Protein AF-A0AAW1NAN7-F1 (afdb_monomer_lite)

Secondary structure (DSSP, 8-state):
-HHHHHHHHHHHHHHHHHHHHHHHH--HHHHHHHHHHHHHHHHHHHSS-TTGGGS-GGGTTS---GGG--HHHHHH-S--TT---HHHHHHHHHHHHHHHHHHHHHHH-

InterPro domains:
  IPR009542 Signal peptidase complex subunit 1 [PF06645] (8-63)
  IPR039955 Signal peptidase complex-like protein DTM1 [PTHR38354] (1-108)

Structure (mmCIF, N/CA/C/O backbone):
data_AF-A0AAW1NAN7-F1
#
_entry.id   AF-A0AAW1NAN7-F1
#
loop_
_atom_site.group_PDB
_atom_site.id
_atom_site.type_symbol
_atom_site.label_atom_id
_atom_site.label_alt_id
_atom_site.label_comp_id
_atom_site.label_asym_id
_atom_site.label_entity_id
_atom_site.label_seq_id
_atom_site.pdbx_PDB_ins_code
_atom_site.Cartn_x
_atom_site.Cartn_y
_atom_site.Cartn_z
_atom_site.occupancy
_atom_site.B_iso_or_equiv
_atom_site.auth_seq_id
_atom_site.auth_comp_id
_atom_site.auth_asym_id
_atom_site.auth_atom_id
_atom_site.pdbx_PDB_model_num
ATOM 1 N N . MET A 1 1 ? 14.810 14.173 -7.429 1.00 44.91 1 MET A N 1
ATOM 2 C CA . MET A 1 1 ? 13.799 15.218 -7.702 1.00 44.91 1 MET A CA 1
ATOM 3 C C . MET A 1 1 ? 12.442 14.648 -8.122 1.00 44.91 1 MET A C 1
ATOM 5 O O . MET A 1 1 ? 11.450 15.122 -7.593 1.00 44.91 1 MET A O 1
ATOM 9 N N . GLY A 1 2 ? 12.332 13.653 -9.021 1.00 51.47 2 GLY A N 1
ATOM 10 C CA . GLY A 1 2 ? 11.021 13.053 -9.370 1.00 51.47 2 GLY A CA 1
ATOM 11 C C . GLY A 1 2 ? 10.514 11.982 -8.386 1.00 51.47 2 GLY A C 1
ATOM 12 O O . GLY A 1 2 ? 9.317 11.769 -8.233 1.00 51.47 2 GLY A O 1
ATOM 13 N N . ASN A 1 3 ? 11.439 11.324 -7.695 1.00 57.84 3 ASN A N 1
ATOM 14 C CA . ASN A 1 3 ? 11.223 10.222 -6.756 1.00 57.84 3 ASN A CA 1
ATOM 15 C C . ASN A 1 3 ? 10.607 10.728 -5.443 1.00 57.84 3 ASN A C 1
ATOM 17 O O . ASN A 1 3 ? 9.723 10.091 -4.870 1.00 57.84 3 ASN A O 1
ATOM 21 N N . ASP A 1 4 ? 11.073 11.900 -5.014 1.00 67.50 4 ASP A N 1
ATOM 22 C CA . ASP A 1 4 ? 10.738 12.524 -3.737 1.00 67.50 4 ASP A CA 1
ATOM 23 C C . ASP A 1 4 ? 9.252 12.909 -3.709 1.00 67.50 4 ASP A C 1
ATOM 25 O O . ASP A 1 4 ? 8.534 12.570 -2.774 1.00 67.50 4 ASP A O 1
ATOM 29 N N . ALA A 1 5 ? 8.751 13.493 -4.803 1.00 74.50 5 ALA A N 1
ATOM 30 C CA . ALA A 1 5 ? 7.351 13.892 -4.938 1.00 74.50 5 ALA A CA 1
ATOM 31 C C . ALA A 1 5 ? 6.376 12.701 -4.902 1.00 74.50 5 ALA A C 1
ATOM 33 O O . ALA A 1 5 ? 5.321 12.782 -4.272 1.00 74.50 5 ALA A O 1
ATOM 34 N N . SER A 1 6 ? 6.723 11.578 -5.546 1.00 74.50 6 SER A N 1
ATOM 35 C CA . SER A 1 6 ? 5.884 10.372 -5.523 1.00 74.50 6 SER A CA 1
ATOM 36 C C . SER A 1 6 ? 5.828 9.747 -4.131 1.00 74.50 6 SER A C 1
ATOM 38 O O . SER A 1 6 ? 4.753 9.364 -3.675 1.00 74.50 6 SER A O 1
ATOM 40 N N . PHE A 1 7 ? 6.966 9.680 -3.434 1.00 78.06 7 PHE A N 1
ATOM 41 C CA . PHE A 1 7 ? 7.017 9.141 -2.077 1.00 78.06 7 PHE A CA 1
ATOM 42 C C . PHE A 1 7 ? 6.244 10.019 -1.090 1.00 78.06 7 PHE A C 1
ATOM 44 O O . PHE A 1 7 ? 5.427 9.508 -0.326 1.00 78.06 7 PHE A O 1
ATOM 51 N N . THR A 1 8 ? 6.422 11.341 -1.162 1.00 83.06 8 THR A N 1
ATOM 52 C CA . THR A 1 8 ? 5.649 12.295 -0.358 1.00 83.06 8 THR A CA 1
ATOM 53 C C . THR A 1 8 ? 4.151 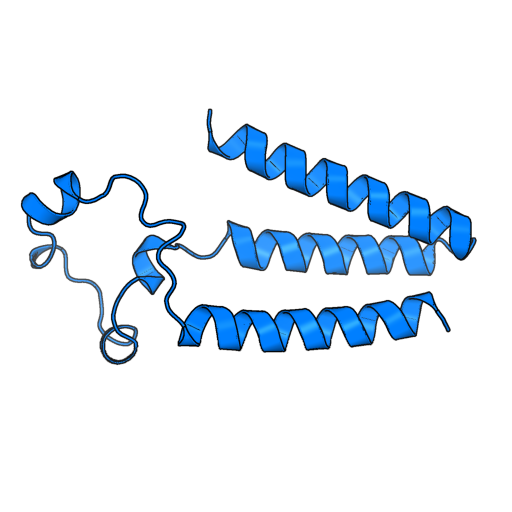12.168 -0.628 1.00 83.06 8 THR A C 1
ATOM 55 O O . THR A 1 8 ? 3.374 12.122 0.321 1.00 83.06 8 THR A O 1
ATOM 58 N N . GLY A 1 9 ? 3.730 12.030 -1.890 1.00 84.56 9 GLY A N 1
ATOM 59 C CA . GLY A 1 9 ? 2.325 11.801 -2.239 1.00 84.56 9 GLY A CA 1
ATOM 60 C C . GLY A 1 9 ? 1.749 10.527 -1.610 1.00 84.56 9 GLY A C 1
ATOM 61 O O . GLY A 1 9 ? 0.664 10.566 -1.031 1.00 84.56 9 GLY A O 1
ATOM 62 N N . CYS A 1 10 ? 2.491 9.416 -1.654 1.00 82.62 10 CYS A N 1
ATOM 63 C CA . CYS A 1 10 ? 2.092 8.158 -1.014 1.00 82.62 10 CYS A CA 1
ATOM 64 C C . CYS A 1 10 ? 2.028 8.256 0.519 1.00 82.62 10 CYS A C 1
ATOM 66 O O . CYS A 1 10 ? 1.149 7.665 1.140 1.00 82.62 10 CYS A O 1
ATOM 68 N N . LEU A 1 11 ? 2.941 8.998 1.146 1.00 86.38 11 LEU A N 1
ATOM 69 C CA . LEU A 1 11 ? 2.915 9.210 2.595 1.00 86.38 11 LEU A CA 1
ATOM 70 C C . LEU A 1 11 ? 1.738 10.087 3.025 1.00 86.38 11 LEU A C 1
ATOM 72 O O . LEU A 1 11 ? 1.101 9.803 4.038 1.00 86.38 11 LEU A O 1
ATOM 76 N N . LEU A 1 12 ? 1.426 11.128 2.252 1.00 89.62 12 LEU A N 1
ATOM 77 C CA . LEU A 1 12 ? 0.280 11.997 2.513 1.00 89.62 12 LEU A CA 1
ATOM 78 C C . LEU A 1 12 ? -1.043 11.242 2.357 1.00 89.62 12 LEU A C 1
ATOM 80 O O . LEU A 1 12 ? -1.925 11.379 3.205 1.00 89.62 12 LEU A O 1
ATOM 84 N N . SER A 1 13 ? -1.175 10.402 1.325 1.00 87.31 13 SER A N 1
ATOM 85 C CA . SER A 1 13 ? -2.367 9.565 1.161 1.00 87.31 13 SER A CA 1
ATOM 86 C C . SER A 1 13 ? -2.497 8.538 2.288 1.00 87.31 13 SER A C 1
ATOM 88 O O . SER A 1 13 ? -3.588 8.364 2.829 1.00 87.31 13 SER A O 1
ATOM 90 N N . LEU A 1 14 ? -1.389 7.925 2.720 1.00 88.12 14 LEU A N 1
ATOM 91 C CA . LEU A 1 14 ? -1.375 7.032 3.877 1.00 88.12 14 LEU A CA 1
ATOM 92 C C . LEU A 1 14 ? -1.809 7.751 5.162 1.00 88.12 14 LEU A C 1
ATOM 94 O O . LEU A 1 14 ? -2.627 7.225 5.915 1.00 88.12 14 LEU A O 1
ATOM 98 N N . ALA A 1 15 ? -1.299 8.959 5.403 1.00 88.56 15 ALA A N 1
ATOM 99 C CA . ALA A 1 15 ? -1.678 9.760 6.561 1.00 88.56 15 ALA A CA 1
ATOM 100 C C . ALA A 1 15 ? -3.187 10.048 6.577 1.00 88.56 15 ALA A C 1
ATOM 102 O O . ALA A 1 15 ? -3.829 9.883 7.614 1.00 88.56 15 ALA A O 1
ATOM 103 N N . MET A 1 16 ? -3.768 10.393 5.423 1.00 91.75 16 MET A N 1
ATOM 104 C CA . MET A 1 16 ? -5.209 10.618 5.292 1.00 91.75 16 MET A CA 1
ATOM 105 C C . MET A 1 16 ? -6.012 9.367 5.672 1.00 91.75 16 MET A C 1
ATOM 107 O O . MET A 1 16 ? -6.930 9.458 6.483 1.00 91.75 16 MET A O 1
ATOM 111 N N . VAL A 1 17 ? -5.621 8.189 5.172 1.00 88.88 17 VAL A N 1
ATOM 112 C CA . VAL A 1 17 ? -6.287 6.914 5.493 1.00 88.88 17 VAL A CA 1
ATOM 113 C C . VAL A 1 17 ? -6.196 6.592 6.987 1.00 88.88 17 VAL A C 1
ATOM 115 O O . VAL A 1 17 ? -7.197 6.210 7.591 1.00 88.88 17 VAL A O 1
ATOM 118 N N . ILE A 1 18 ? -5.029 6.775 7.610 1.00 88.25 18 ILE A N 1
ATOM 119 C CA . ILE A 1 18 ? -4.840 6.526 9.049 1.00 88.25 18 ILE A CA 1
ATOM 120 C C . ILE A 1 18 ? -5.750 7.432 9.885 1.00 88.25 18 ILE A C 1
ATOM 122 O O . ILE A 1 18 ? -6.375 6.956 10.836 1.00 88.25 18 ILE A O 1
ATOM 126 N N . VAL A 1 19 ? -5.851 8.716 9.528 1.00 88.62 19 VAL A N 1
ATOM 127 C CA . VAL A 1 19 ? -6.728 9.676 10.214 1.00 88.62 19 VAL A CA 1
ATOM 128 C C . VAL A 1 19 ? -8.192 9.278 10.049 1.00 88.62 19 VAL A C 1
ATOM 130 O O . VAL A 1 19 ? -8.912 9.224 11.044 1.00 88.62 19 VAL A O 1
ATOM 133 N N . THR A 1 20 ? -8.629 8.924 8.838 1.00 87.44 20 THR A N 1
ATOM 134 C CA . THR A 1 20 ? -9.999 8.451 8.595 1.00 87.44 20 THR A CA 1
ATOM 135 C C . THR A 1 20 ? -10.321 7.211 9.430 1.00 87.44 20 THR A C 1
ATOM 137 O O . THR A 1 20 ? -11.345 7.187 10.106 1.00 87.44 20 THR A O 1
ATOM 140 N N . VAL A 1 21 ? -9.434 6.209 9.471 1.00 86.50 21 VAL A N 1
ATOM 141 C CA . VAL A 1 21 ? -9.623 5.005 10.305 1.00 86.50 21 VAL A CA 1
ATOM 142 C C . VAL A 1 21 ? -9.680 5.351 11.793 1.00 86.50 21 VAL A C 1
ATOM 144 O O . VAL A 1 21 ? -10.500 4.790 12.524 1.00 86.50 21 VAL A O 1
ATOM 147 N N . GLY A 1 22 ? -8.831 6.277 12.244 1.00 83.12 22 GLY A N 1
ATOM 148 C CA . GLY A 1 22 ? -8.819 6.767 13.619 1.00 83.12 22 GLY A CA 1
ATOM 149 C C . GLY A 1 22 ? -10.134 7.430 14.021 1.00 83.12 22 GLY A C 1
ATOM 150 O O . GLY A 1 22 ? -10.675 7.098 15.072 1.00 83.12 22 GLY A O 1
ATOM 151 N N . ILE A 1 23 ? -10.677 8.299 13.163 1.00 87.00 23 ILE A N 1
ATOM 152 C CA . ILE A 1 23 ? -11.958 8.983 13.390 1.00 87.00 23 ILE A CA 1
ATOM 153 C C . ILE A 1 23 ? -13.120 7.986 13.346 1.00 87.00 23 ILE A C 1
ATOM 155 O O . ILE A 1 23 ? -13.955 7.988 14.239 1.00 87.00 23 ILE A O 1
ATOM 159 N N . CYS A 1 24 ? -13.172 7.104 12.345 1.00 84.44 24 CYS A N 1
ATOM 160 C CA . CYS A 1 24 ? -14.289 6.170 12.190 1.00 84.44 24 CYS A CA 1
ATOM 161 C C . CYS A 1 24 ? -14.329 5.092 13.277 1.00 84.44 24 CYS A C 1
ATOM 163 O O . CYS A 1 24 ? -15.410 4.637 13.638 1.00 84.44 24 CYS A O 1
ATOM 165 N N . THR A 1 25 ? -13.170 4.667 13.788 1.00 84.12 25 THR A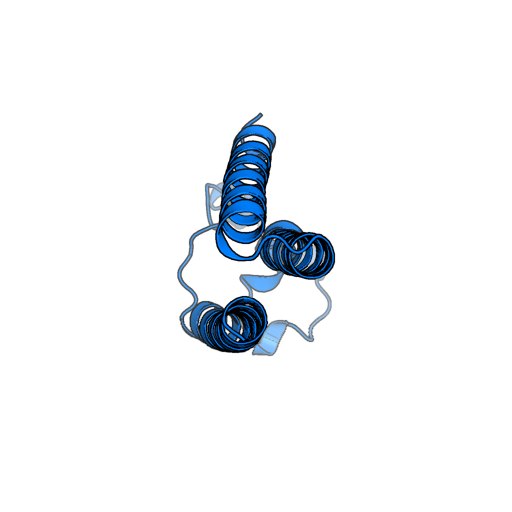 N 1
ATOM 166 C CA . THR A 1 25 ? -13.105 3.509 14.692 1.00 84.12 25 THR A CA 1
ATOM 167 C C . THR A 1 25 ? -12.716 3.841 16.125 1.00 84.12 25 THR A C 1
ATOM 169 O O . THR A 1 25 ? -12.746 2.947 16.968 1.00 84.12 25 THR A O 1
ATOM 172 N N . HIS A 1 26 ? -12.311 5.085 16.410 1.00 83.75 26 HIS A N 1
ATOM 173 C CA . HIS A 1 26 ? -11.874 5.555 17.733 1.00 83.75 26 HIS A CA 1
ATOM 174 C C . HIS A 1 26 ? -10.854 4.629 18.433 1.00 83.75 26 HIS A C 1
ATOM 176 O O . HIS A 1 26 ? -10.752 4.593 19.658 1.00 83.75 26 HIS A O 1
ATOM 182 N N . SER A 1 27 ? -10.080 3.858 17.660 1.00 81.06 27 SER A N 1
ATOM 183 C CA . SER A 1 27 ? -9.191 2.816 18.174 1.00 81.06 27 SER A CA 1
ATOM 184 C C . SER A 1 27 ? -7.770 3.003 17.662 1.00 81.06 27 SER A C 1
ATOM 186 O O . SER A 1 27 ? -7.470 2.769 16.488 1.00 81.06 27 SER A O 1
ATOM 188 N N . PHE A 1 28 ? -6.861 3.335 18.579 1.00 83.88 28 PHE A N 1
ATOM 189 C CA . PHE A 1 28 ? -5.429 3.453 18.289 1.00 83.88 28 PHE A CA 1
ATOM 190 C C . PHE A 1 28 ? -4.831 2.157 17.735 1.00 83.88 28 PHE A C 1
ATOM 192 O O . PHE A 1 28 ? -3.976 2.190 16.854 1.00 83.88 28 PHE A O 1
ATOM 199 N N . LYS A 1 29 ? -5.324 0.996 18.181 1.00 86.31 29 LYS A N 1
ATOM 200 C CA . LYS A 1 29 ? -4.864 -0.307 17.687 1.00 86.31 29 LYS A CA 1
ATOM 201 C C . LYS A 1 29 ? -5.128 -0.468 16.186 1.00 86.31 29 LYS A C 1
ATOM 203 O O . LYS A 1 29 ? -4.275 -0.979 15.463 1.00 86.31 29 LYS A O 1
ATOM 208 N N . LYS A 1 30 ? -6.283 -0.007 15.696 1.00 86.31 30 LYS A N 1
ATOM 209 C CA . LYS A 1 30 ? -6.626 -0.058 14.266 1.00 86.31 30 LYS A CA 1
ATOM 210 C C . LYS A 1 30 ? -5.832 0.961 13.447 1.00 86.31 30 LYS A C 1
ATOM 212 O O . LYS A 1 30 ? -5.427 0.642 12.330 1.00 86.31 30 LYS A O 1
ATOM 217 N N . MET A 1 31 ? -5.505 2.120 14.023 1.00 85.81 31 MET A N 1
ATOM 218 C CA . MET A 1 31 ? -4.589 3.085 13.399 1.00 85.81 31 MET A CA 1
ATOM 219 C C . MET A 1 31 ? -3.179 2.512 13.211 1.00 85.81 31 MET A C 1
ATOM 221 O O . MET A 1 31 ? -2.638 2.589 12.111 1.00 85.81 31 MET A O 1
ATO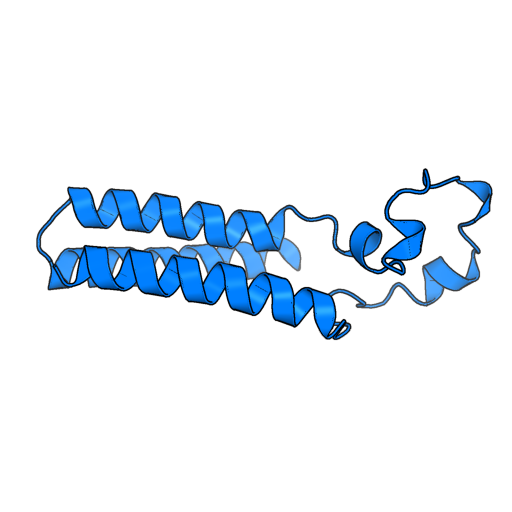M 225 N N . VAL A 1 32 ? -2.604 1.888 14.246 1.00 87.81 32 VAL A N 1
ATOM 226 C CA . VAL A 1 32 ? -1.252 1.303 14.179 1.00 87.81 32 VAL A CA 1
ATOM 227 C C . VAL A 1 32 ? -1.183 0.189 13.134 1.00 87.81 32 VAL A C 1
ATOM 229 O O . VAL A 1 32 ? -0.264 0.163 12.319 1.00 87.81 32 VAL A O 1
ATOM 232 N N . VAL A 1 33 ? -2.178 -0.702 13.093 1.00 88.50 33 VAL A N 1
ATOM 233 C CA . VAL A 1 33 ? -2.238 -1.756 12.065 1.00 88.50 33 VAL A CA 1
ATOM 234 C C . VAL A 1 33 ? -2.335 -1.156 10.662 1.00 88.50 33 VAL A C 1
ATOM 236 O O . VAL A 1 33 ? -1.621 -1.590 9.763 1.00 88.50 33 VAL A O 1
ATOM 239 N N . THR A 1 34 ? -3.165 -0.128 10.476 1.00 88.81 34 THR A N 1
ATOM 240 C CA . THR A 1 34 ? -3.314 0.562 9.185 1.00 88.81 34 THR A CA 1
ATOM 241 C C . THR A 1 34 ? -2.010 1.207 8.728 1.00 88.81 34 THR A C 1
ATOM 243 O O . THR A 1 34 ? -1.669 1.127 7.550 1.00 88.81 34 THR A O 1
ATOM 246 N N . TYR A 1 35 ? -1.241 1.779 9.656 1.00 88.50 35 TYR A N 1
ATOM 247 C CA . TYR A 1 35 ? 0.087 2.306 9.365 1.00 88.50 35 TYR A CA 1
ATOM 248 C C . TYR A 1 35 ? 1.027 1.218 8.833 1.00 88.50 35 TYR A C 1
ATOM 250 O O . TYR A 1 35 ? 1.591 1.381 7.754 1.00 88.50 35 TYR A O 1
ATOM 258 N N . PHE A 1 36 ? 1.150 0.083 9.529 1.00 89.81 36 PHE A N 1
ATOM 259 C CA . PHE A 1 36 ? 2.018 -1.010 9.077 1.00 89.81 36 PHE A CA 1
ATOM 260 C C . PHE A 1 36 ? 1.574 -1.595 7.734 1.00 89.81 36 PHE A C 1
ATOM 262 O O . PHE A 1 36 ? 2.409 -1.804 6.857 1.00 89.81 36 PHE A O 1
ATOM 269 N N . VAL A 1 37 ? 0.270 -1.811 7.541 1.00 88.19 37 VAL A N 1
ATOM 270 C CA . VAL A 1 37 ? -0.285 -2.290 6.264 1.00 88.19 37 VAL A CA 1
ATOM 271 C C . VAL A 1 37 ? 0.032 -1.312 5.134 1.00 88.19 37 VAL A C 1
ATOM 273 O O . VAL A 1 37 ? 0.469 -1.729 4.063 1.00 88.19 37 VAL A O 1
ATOM 276 N N . GLY A 1 38 ? -0.125 -0.011 5.373 1.00 86.44 38 GLY A N 1
ATOM 277 C CA . GLY A 1 38 ? 0.181 1.016 4.388 1.00 86.44 38 GLY A CA 1
ATOM 278 C C . GLY A 1 38 ? 1.666 1.124 4.056 1.00 86.44 38 GLY A C 1
ATOM 279 O O . GLY A 1 38 ? 2.017 1.208 2.883 1.00 86.44 38 GLY A O 1
ATOM 280 N N . ILE A 1 39 ? 2.551 1.053 5.054 1.00 87.50 39 ILE A N 1
ATOM 281 C CA . ILE A 1 39 ? 4.004 1.039 4.834 1.00 87.50 39 ILE A CA 1
ATOM 282 C C . ILE A 1 39 ? 4.430 -0.199 4.044 1.00 87.50 39 ILE A C 1
ATOM 284 O O . ILE A 1 39 ? 5.218 -0.060 3.113 1.00 87.50 39 ILE A O 1
ATOM 288 N N . LEU A 1 40 ? 3.888 -1.382 4.355 1.00 86.12 40 LEU A N 1
ATOM 289 C CA . LEU A 1 40 ? 4.130 -2.598 3.571 1.00 86.12 40 LEU A CA 1
ATOM 290 C C . LEU A 1 40 ? 3.610 -2.460 2.135 1.00 86.12 40 LEU A C 1
ATOM 292 O O . LEU A 1 40 ? 4.271 -2.889 1.194 1.00 86.12 40 LEU A O 1
ATOM 296 N N . GLY A 1 41 ? 2.454 -1.820 1.952 1.00 83.56 41 GLY A N 1
ATOM 297 C CA . GLY A 1 41 ? 1.903 -1.534 0.632 1.00 83.56 41 GLY A CA 1
ATOM 298 C C . GLY A 1 41 ? 2.783 -0.585 -0.185 1.00 83.56 41 GLY A C 1
ATOM 299 O O . GLY A 1 41 ? 3.029 -0.848 -1.360 1.00 83.56 41 GLY A O 1
ATOM 300 N N . ILE A 1 42 ? 3.289 0.490 0.425 1.00 83.62 42 ILE A N 1
ATOM 301 C CA . ILE A 1 42 ? 4.184 1.452 -0.235 1.00 83.62 42 ILE A CA 1
ATOM 302 C C . ILE A 1 42 ? 5.544 0.813 -0.514 1.00 83.62 42 ILE A C 1
ATOM 304 O O . ILE A 1 42 ? 6.066 0.969 -1.614 1.00 83.62 42 ILE A O 1
ATOM 308 N N . SER A 1 43 ? 6.119 0.078 0.441 1.00 81.31 43 SER A N 1
ATOM 309 C CA . SER A 1 43 ? 7.424 -0.560 0.268 1.00 81.31 43 SER A CA 1
ATOM 310 C C . SER A 1 43 ? 7.380 -1.612 -0.832 1.00 81.31 43 SER A C 1
ATOM 312 O O . SER A 1 43 ? 8.246 -1.599 -1.695 1.00 81.31 43 SER A O 1
ATOM 314 N N . ALA A 1 44 ? 6.336 -2.435 -0.908 1.00 76.31 44 ALA A N 1
ATOM 315 C CA . ALA A 1 44 ? 6.184 -3.404 -1.988 1.00 76.31 44 ALA A CA 1
ATOM 316 C C . ALA A 1 44 ? 5.975 -2.766 -3.380 1.00 76.31 44 ALA A C 1
ATOM 318 O O . ALA A 1 44 ? 6.176 -3.450 -4.377 1.00 76.31 44 ALA A O 1
ATOM 319 N N . ILE A 1 45 ? 5.652 -1.466 -3.475 1.00 75.69 45 ILE A N 1
ATOM 320 C CA . ILE A 1 45 ? 5.657 -0.698 -4.739 1.00 75.69 45 ILE A CA 1
ATOM 321 C C . ILE A 1 45 ? 6.997 0.027 -4.946 1.00 75.69 45 ILE A C 1
ATOM 323 O O . ILE A 1 45 ? 7.448 0.224 -6.070 1.00 75.69 45 ILE A O 1
ATOM 327 N N . LEU A 1 46 ? 7.650 0.501 -3.891 1.00 72.81 46 LEU A N 1
ATOM 328 C CA . LEU A 1 46 ? 8.812 1.376 -4.042 1.00 72.81 46 LEU A CA 1
ATOM 329 C C . LEU A 1 46 ? 10.151 0.629 -4.040 1.00 72.81 46 LEU A C 1
ATOM 331 O O . LEU A 1 46 ? 11.063 1.067 -4.732 1.00 72.81 46 LEU A O 1
ATOM 335 N N . LEU A 1 47 ? 10.267 -0.466 -3.282 1.00 71.50 47 LEU A N 1
ATOM 336 C CA . LEU A 1 47 ? 11.492 -1.265 -3.158 1.00 71.50 47 LEU A CA 1
ATOM 337 C C . LEU A 1 47 ? 11.825 -2.148 -4.363 1.00 71.50 47 LEU A C 1
ATOM 339 O O . LEU A 1 47 ? 13.020 -2.330 -4.592 1.00 71.50 47 LEU A O 1
ATOM 343 N N . PRO A 1 48 ? 10.864 -2.761 -5.086 1.00 68.81 48 PRO A N 1
ATOM 344 C CA . PRO A 1 48 ? 11.227 -3.619 -6.201 1.00 68.81 48 PRO A CA 1
ATOM 345 C C . PRO A 1 48 ? 12.021 -2.820 -7.224 1.00 68.81 48 PRO A C 1
ATOM 347 O O . PRO A 1 48 ? 11.574 -1.764 -7.678 1.00 68.81 48 PRO A O 1
ATOM 350 N N . ASP A 1 49 ? 13.187 -3.342 -7.595 1.00 69.12 49 ASP A N 1
ATOM 351 C CA . ASP A 1 49 ? 13.919 -2.816 -8.732 1.00 69.12 49 ASP A CA 1
ATOM 352 C C . ASP A 1 49 ? 13.113 -3.121 -9.996 1.00 69.12 49 ASP A C 1
ATOM 354 O O . ASP A 1 49 ? 13.126 -4.228 -10.537 1.00 69.12 49 ASP A O 1
ATOM 358 N N . TRP A 1 50 ? 12.315 -2.140 -10.410 1.00 69.50 50 TRP A N 1
ATOM 359 C CA . TRP A 1 50 ? 11.377 -2.279 -11.515 1.00 69.50 50 TRP A CA 1
ATOM 360 C C . TRP A 1 50 ? 12.068 -2.629 -12.835 1.00 69.50 50 TRP A C 1
ATOM 362 O O . TRP A 1 50 ? 11.419 -3.231 -13.689 1.00 69.50 50 TRP A O 1
ATOM 372 N N . ASP A 1 51 ? 13.352 -2.289 -12.980 1.00 66.44 51 ASP A N 1
ATOM 373 C CA . ASP A 1 51 ? 14.171 -2.591 -14.157 1.00 66.44 51 ASP A CA 1
ATOM 374 C C . ASP A 1 51 ? 14.572 -4.077 -14.195 1.00 66.44 51 ASP A C 1
ATOM 376 O O . ASP A 1 51 ? 14.511 -4.724 -15.240 1.00 66.44 51 ASP A O 1
ATOM 380 N N . PHE A 1 52 ? 14.870 -4.673 -13.035 1.00 65.62 52 PHE A N 1
ATOM 381 C CA . PHE A 1 52 ? 15.157 -6.106 -12.921 1.00 65.62 52 PHE A CA 1
ATOM 382 C C . PHE A 1 52 ? 13.946 -6.971 -13.307 1.00 65.62 52 PHE A C 1
ATOM 384 O O . PHE A 1 52 ? 14.077 -7.952 -14.041 1.00 65.62 52 PHE A O 1
ATOM 391 N N . PHE A 1 53 ? 12.752 -6.580 -12.855 1.00 65.88 53 PHE A N 1
ATOM 392 C CA . PHE A 1 53 ? 11.503 -7.307 -13.111 1.00 65.88 53 PHE A CA 1
ATOM 393 C C . PHE A 1 53 ? 10.861 -7.009 -14.477 1.00 65.88 53 PHE A C 1
ATOM 395 O O . PHE A 1 53 ? 9.772 -7.519 -14.746 1.00 65.88 53 PHE A O 1
ATOM 402 N N . ASP A 1 54 ? 11.485 -6.186 -15.327 1.00 65.38 54 ASP A N 1
ATOM 403 C CA . ASP A 1 54 ? 11.019 -5.928 -16.703 1.00 65.38 54 ASP A CA 1
ATOM 404 C C . ASP A 1 54 ? 11.407 -7.059 -17.681 1.00 65.38 54 ASP A C 1
ATOM 406 O O . ASP A 1 54 ? 10.943 -7.102 -18.822 1.00 65.38 54 ASP A O 1
ATOM 410 N N . ARG A 1 55 ? 12.245 -8.000 -17.222 1.00 67.50 55 ARG A N 1
ATOM 411 C CA . ARG A 1 55 ? 12.684 -9.187 -17.971 1.00 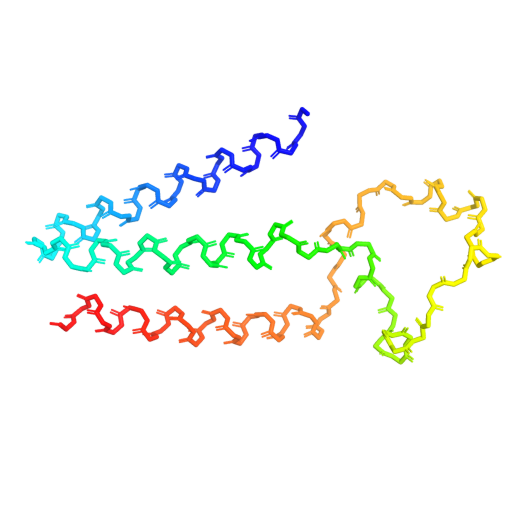67.50 55 ARG A CA 1
ATOM 412 C C . ARG A 1 55 ? 11.594 -10.255 -18.022 1.00 67.50 55 ARG A C 1
ATOM 414 O O . ARG A 1 55 ? 10.773 -10.364 -17.108 1.00 67.50 55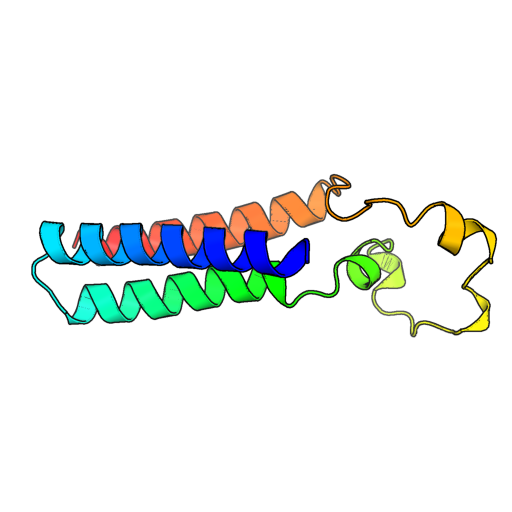 ARG A O 1
ATOM 421 N N . ASP A 1 56 ? 11.644 -11.098 -19.052 1.00 70.12 56 ASP A N 1
ATOM 422 C CA . ASP A 1 56 ? 10.763 -12.261 -19.167 1.00 70.12 56 ASP A CA 1
ATOM 423 C C . ASP A 1 56 ? 10.884 -13.180 -17.941 1.00 70.12 56 ASP A C 1
ATOM 425 O O . ASP A 1 56 ? 11.975 -13.386 -17.405 1.00 70.12 56 ASP A O 1
ATOM 429 N N . ILE A 1 57 ? 9.767 -13.784 -17.516 1.00 67.62 57 ILE A N 1
ATOM 430 C CA . ILE A 1 57 ? 9.689 -14.641 -16.312 1.00 67.62 57 ILE A CA 1
ATOM 431 C C . ILE A 1 57 ? 10.713 -15.790 -16.371 1.00 67.62 57 ILE A C 1
ATOM 433 O O . ILE A 1 57 ? 11.303 -16.159 -15.358 1.00 67.62 57 ILE A O 1
ATOM 437 N N . SER A 1 58 ? 10.986 -16.323 -17.566 1.00 72.31 58 SER A N 1
ATOM 438 C CA . SER A 1 58 ? 11.997 -17.366 -17.800 1.00 72.31 58 SER A CA 1
ATOM 439 C C . SER A 1 58 ? 13.437 -16.915 -17.536 1.00 72.31 58 SER A C 1
ATOM 441 O O . SER A 1 58 ? 14.336 -17.746 -17.426 1.00 72.31 58 SER A O 1
ATOM 443 N N . GLN A 1 59 ? 13.677 -15.607 -17.475 1.00 68.38 59 GLN A N 1
ATOM 444 C CA . GLN A 1 59 ? 14.983 -15.001 -17.240 1.00 68.38 59 GLN A CA 1
ATOM 445 C C . GLN A 1 59 ? 15.146 -14.476 -15.810 1.00 68.38 59 GLN A C 1
ATOM 447 O O . GLN A 1 59 ? 16.261 -14.129 -15.438 1.00 68.38 59 GLN A O 1
ATOM 452 N N . TRP A 1 60 ? 14.097 -14.475 -14.977 1.00 69.94 60 TRP A N 1
ATOM 453 C CA . TRP A 1 60 ? 14.192 -14.043 -13.573 1.00 69.94 60 TRP A CA 1
ATOM 454 C C . TRP A 1 60 ? 15.158 -14.899 -12.746 1.00 69.94 60 TRP A C 1
ATOM 456 O O . TRP A 1 60 ? 15.748 -14.415 -11.785 1.00 69.94 60 TRP A O 1
ATOM 466 N N . THR A 1 61 ? 15.342 -16.168 -13.120 1.00 71.56 61 THR A N 1
ATOM 467 C CA . THR A 1 61 ? 16.280 -17.090 -12.461 1.00 71.56 61 THR A CA 1
ATOM 468 C C . THR A 1 61 ? 17.675 -17.078 -13.082 1.00 71.56 61 THR A C 1
ATOM 470 O O . THR A 1 61 ? 18.542 -17.828 -12.632 1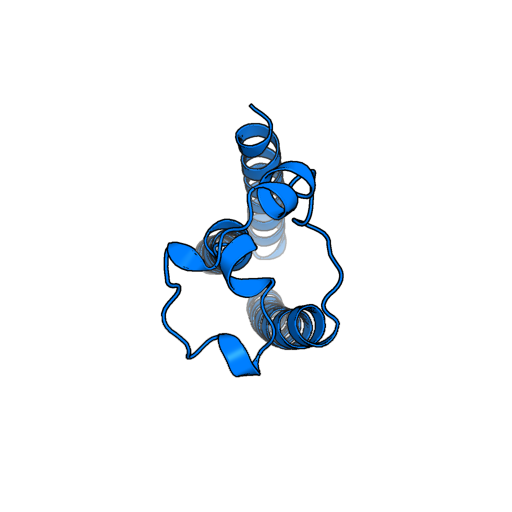.00 71.56 61 THR A O 1
ATOM 473 N N . ARG A 1 62 ? 17.908 -16.285 -14.137 1.00 70.56 62 ARG A N 1
ATOM 474 C CA . ARG A 1 62 ? 19.227 -16.171 -14.764 1.00 70.56 62 ARG A CA 1
ATOM 475 C C . ARG A 1 62 ? 20.009 -15.024 -14.117 1.00 70.56 62 ARG A C 1
ATOM 477 O O . ARG A 1 62 ? 19.462 -13.930 -13.981 1.00 70.56 62 ARG A O 1
ATOM 484 N N . PRO A 1 63 ? 21.275 -15.246 -13.725 1.00 67.50 63 PRO A N 1
ATOM 485 C CA . PRO A 1 63 ? 22.120 -14.167 -13.235 1.00 67.50 63 PRO A CA 1
ATOM 486 C C . PRO A 1 63 ? 22.311 -13.129 -14.343 1.00 67.50 63 PRO A C 1
ATOM 488 O O . PRO A 1 63 ? 22.529 -13.479 -15.501 1.00 67.50 63 PRO A O 1
ATOM 491 N N . VAL A 1 64 ? 22.203 -11.851 -13.985 1.00 63.91 64 VAL A N 1
ATOM 492 C CA . VAL A 1 64 ? 22.417 -10.746 -14.922 1.00 63.91 64 VAL A CA 1
ATOM 493 C C . VAL A 1 64 ? 23.913 -10.608 -15.176 1.00 63.91 64 VAL A C 1
ATOM 495 O O . VAL A 1 64 ? 24.657 -10.188 -14.292 1.00 63.91 64 VAL A O 1
ATOM 498 N N . THR A 1 65 ? 24.352 -10.964 -16.377 1.00 59.00 65 THR A N 1
ATOM 499 C CA . THR A 1 65 ? 25.718 -10.747 -16.857 1.00 59.00 65 THR A CA 1
ATOM 500 C C . THR A 1 65 ? 25.851 -9.357 -17.477 1.00 59.00 65 THR A C 1
ATOM 502 O O . THR A 1 65 ? 24.957 -8.886 -18.178 1.00 59.00 65 THR A O 1
ATOM 505 N N . VAL A 1 66 ? 26.958 -8.668 -17.178 1.00 57.81 66 VAL A N 1
ATOM 506 C CA . VAL A 1 66 ? 27.220 -7.281 -17.617 1.00 57.81 66 VAL A CA 1
ATOM 507 C C . VAL A 1 66 ? 27.342 -7.183 -19.146 1.00 57.81 66 VAL A C 1
ATOM 509 O O . VAL A 1 66 ? 27.042 -6.138 -19.718 1.00 57.81 66 VAL A O 1
ATOM 512 N N . ASP A 1 67 ? 27.693 -8.288 -19.806 1.00 55.59 67 ASP A N 1
ATOM 513 C CA . ASP A 1 67 ? 27.878 -8.376 -21.258 1.00 55.59 67 ASP A CA 1
ATOM 514 C C . ASP A 1 67 ? 26.575 -8.304 -22.079 1.00 55.59 67 ASP A C 1
ATOM 516 O O . ASP A 1 67 ? 26.631 -8.060 -23.281 1.00 55.59 67 ASP A O 1
ATOM 520 N N . ASP A 1 68 ? 25.400 -8.451 -21.451 1.00 55.81 68 ASP A N 1
ATOM 521 C CA . ASP A 1 68 ? 24.096 -8.365 -22.134 1.00 55.81 68 ASP A CA 1
ATOM 522 C C . ASP A 1 68 ? 23.512 -6.939 -22.167 1.00 55.81 68 ASP A C 1
ATOM 524 O O . ASP A 1 68 ? 22.424 -6.720 -22.703 1.00 55.81 68 ASP A O 1
ATOM 528 N N . VAL A 1 69 ? 24.188 -5.946 -21.575 1.00 55.91 69 VAL A N 1
ATOM 529 C CA . VAL A 1 69 ? 23.704 -4.556 -21.569 1.00 55.91 69 VAL A CA 1
ATOM 530 C C . VAL A 1 69 ? 24.159 -3.855 -22.848 1.00 55.91 69 VAL A C 1
ATOM 532 O O . VAL A 1 69 ? 25.175 -3.160 -22.884 1.00 55.91 69 VAL A O 1
ATOM 535 N N . SER A 1 70 ? 23.381 -4.020 -23.915 1.00 50.06 70 SER A N 1
ATOM 536 C CA . SER A 1 70 ? 23.577 -3.304 -25.175 1.00 50.06 70 SER A CA 1
ATOM 537 C C . SER A 1 70 ? 23.506 -1.781 -24.948 1.00 50.06 70 SER A C 1
ATOM 539 O O . SER A 1 70 ? 22.562 -1.299 -24.314 1.00 50.06 70 SER A O 1
ATOM 541 N N . PRO A 1 71 ? 24.411 -0.966 -25.525 1.00 52.47 71 PRO A N 1
ATOM 542 C CA . PRO A 1 71 ? 24.350 0.501 -25.435 1.00 52.47 71 PRO A CA 1
ATOM 543 C C . PRO A 1 71 ? 23.020 1.093 -25.942 1.00 52.47 71 PRO A C 1
ATOM 545 O O . PRO A 1 71 ? 22.592 2.163 -25.513 1.00 52.47 71 PRO A O 1
ATOM 548 N N . THR A 1 72 ? 22.336 0.370 -26.830 1.00 49.22 72 THR A N 1
ATOM 549 C CA . THR A 1 72 ? 21.003 0.675 -27.365 1.00 49.22 72 THR A CA 1
ATOM 550 C C . THR A 1 72 ? 19.874 0.547 -26.336 1.00 49.22 72 THR A C 1
ATOM 552 O O . THR A 1 72 ? 18.897 1.293 -26.428 1.00 49.22 72 THR A O 1
ATOM 555 N N . ASP A 1 73 ? 20.000 -0.317 -25.325 1.00 52.75 73 ASP A N 1
ATOM 556 C CA . ASP A 1 73 ? 18.999 -0.459 -24.254 1.00 52.75 73 ASP A CA 1
ATOM 557 C C . ASP A 1 73 ? 19.047 0.714 -23.269 1.00 52.75 73 ASP A C 1
ATOM 559 O O . ASP A 1 73 ? 18.021 1.141 -22.735 1.00 52.75 73 ASP A O 1
ATOM 563 N N . VAL A 1 74 ? 20.228 1.313 -23.097 1.00 52.78 74 VAL A N 1
ATOM 564 C CA . VAL A 1 74 ? 20.434 2.504 -22.260 1.00 52.78 74 VAL A CA 1
ATOM 565 C C . VAL A 1 74 ? 19.682 3.718 -22.823 1.00 52.78 74 VAL A C 1
ATOM 567 O O . VAL A 1 74 ? 19.152 4.517 -22.055 1.00 52.78 74 VAL A O 1
ATOM 570 N N . VAL A 1 75 ? 19.566 3.832 -24.152 1.00 49.25 75 VAL A N 1
ATOM 571 C CA . VAL A 1 75 ? 18.841 4.927 -24.829 1.00 49.25 75 VAL A CA 1
ATOM 572 C C . VAL A 1 75 ? 17.318 4.738 -24.758 1.00 49.25 75 VAL A C 1
ATOM 574 O O . VAL A 1 75 ? 16.575 5.716 -24.691 1.00 49.25 75 VAL A O 1
ATOM 577 N N . ARG A 1 76 ? 16.826 3.491 -24.704 1.00 48.31 76 ARG A N 1
ATOM 578 C CA . ARG A 1 76 ? 15.389 3.178 -24.570 1.00 48.31 76 ARG A CA 1
ATOM 579 C C . ARG A 1 76 ? 14.865 3.301 -23.131 1.00 48.31 76 ARG A C 1
ATOM 581 O O . ARG A 1 76 ? 13.654 3.303 -22.926 1.00 48.31 76 ARG A O 1
ATOM 588 N N . ARG A 1 77 ? 15.761 3.475 -22.153 1.00 51.75 77 ARG A N 1
ATOM 589 C CA . ARG A 1 77 ? 15.524 3.576 -20.696 1.00 51.75 77 ARG A CA 1
ATOM 590 C C . ARG A 1 77 ? 14.714 4.814 -20.254 1.00 51.75 77 ARG A C 1
ATOM 592 O O . ARG A 1 77 ? 14.538 5.068 -19.064 1.00 51.75 77 ARG A O 1
ATOM 599 N N . GLY A 1 78 ? 14.183 5.585 -21.204 1.00 46.88 78 GLY A N 1
ATOM 600 C CA . GLY A 1 78 ? 13.174 6.608 -20.958 1.00 46.88 78 GLY A CA 1
ATOM 601 C C . GLY A 1 78 ? 11.837 5.984 -20.546 1.00 46.88 78 GLY A C 1
ATOM 602 O O . GLY A 1 78 ? 11.008 5.664 -21.388 1.00 46.88 78 GLY A O 1
ATOM 603 N N . SER A 1 79 ? 11.612 5.871 -19.235 1.00 51.66 79 SER A N 1
ATOM 604 C CA . SER A 1 79 ? 10.302 5.622 -18.611 1.00 51.66 79 SER A CA 1
ATOM 605 C C . SER A 1 79 ? 9.637 4.264 -18.918 1.00 51.66 79 SER A C 1
ATOM 607 O O . SER A 1 79 ? 8.511 4.194 -19.405 1.00 51.66 79 SER A O 1
ATOM 609 N N . THR A 1 80 ? 10.280 3.152 -18.549 1.00 51.44 80 THR A N 1
ATOM 610 C CA . THR A 1 80 ? 9.650 1.809 -18.510 1.00 51.44 80 THR A CA 1
ATOM 611 C C . THR A 1 80 ? 8.956 1.488 -17.181 1.00 51.44 80 THR A C 1
ATOM 613 O O . THR A 1 80 ? 8.365 0.421 -17.035 1.00 51.44 80 THR A O 1
ATOM 616 N N . ARG A 1 81 ? 8.914 2.429 -16.221 1.00 51.34 81 ARG A N 1
ATOM 617 C CA . ARG A 1 81 ? 8.263 2.236 -14.905 1.00 51.34 81 ARG A CA 1
ATOM 618 C C . ARG A 1 81 ? 6.778 1.840 -15.008 1.00 51.34 81 ARG A C 1
ATOM 620 O O . ARG A 1 81 ? 6.256 1.197 -14.104 1.00 51.34 81 ARG A O 1
ATOM 627 N N . PHE A 1 82 ? 6.121 2.184 -16.120 1.00 52.22 82 PHE A N 1
ATOM 628 C CA . PHE A 1 82 ? 4.704 1.908 -16.391 1.00 52.22 82 PHE A CA 1
ATOM 629 C C . PHE A 1 82 ? 4.470 1.006 -17.610 1.00 52.22 82 PHE A C 1
ATOM 631 O O . PHE A 1 82 ? 3.436 1.106 -18.272 1.00 52.22 82 PHE A O 1
ATOM 638 N N . ARG A 1 83 ? 5.405 0.111 -17.946 1.00 57.00 83 ARG A N 1
ATOM 639 C CA . ARG A 1 83 ? 5.137 -0.889 -18.983 1.00 57.00 83 ARG A CA 1
ATOM 640 C C . ARG A 1 83 ? 4.230 -1.980 -18.404 1.00 57.00 83 ARG A C 1
ATOM 642 O O . ARG A 1 83 ? 4.598 -2.678 -17.461 1.00 57.00 83 ARG A O 1
ATOM 649 N N . PHE A 1 84 ? 3.002 -2.067 -18.920 1.00 54.72 84 PHE A N 1
ATOM 650 C CA . PHE A 1 84 ? 1.996 -3.036 -18.478 1.00 54.72 84 PHE A CA 1
ATOM 651 C C . PHE A 1 84 ? 2.446 -4.464 -18.818 1.00 54.72 84 PHE A C 1
ATOM 653 O O . PHE A 1 84 ? 2.207 -4.951 -19.919 1.00 54.72 84 PHE A O 1
ATOM 660 N N . TYR A 1 85 ? 3.069 -5.144 -17.856 1.00 60.62 85 TYR A N 1
ATOM 661 C CA . TYR A 1 85 ? 3.229 -6.596 -17.881 1.00 60.62 85 TYR A CA 1
ATOM 662 C C . TYR A 1 85 ? 1.999 -7.235 -17.219 1.00 60.62 85 TYR A C 1
ATOM 664 O O . TYR A 1 85 ? 1.877 -7.188 -15.991 1.00 60.62 85 TYR A O 1
ATOM 672 N N . PRO A 1 86 ? 1.071 -7.827 -17.996 1.00 63.34 86 PRO A N 1
ATOM 673 C CA . PRO A 1 86 ? -0.253 -8.218 -17.509 1.00 63.34 86 PRO A CA 1
ATOM 674 C C . PRO A 1 86 ? -0.189 -9.216 -16.351 1.00 63.34 86 PRO A C 1
ATOM 676 O O . PRO A 1 86 ? -0.970 -9.105 -15.413 1.00 63.34 86 PRO A O 1
ATOM 679 N N . MET A 1 87 ? 0.788 -10.127 -16.359 1.00 63.56 87 MET A N 1
ATOM 680 C CA . MET A 1 87 ? 0.987 -11.097 -15.276 1.00 63.56 87 MET A CA 1
ATOM 681 C C . MET A 1 87 ? 1.449 -10.440 -13.975 1.00 63.56 87 MET A C 1
ATOM 683 O O . MET A 1 87 ? 0.955 -10.777 -12.904 1.00 63.56 87 MET A O 1
ATOM 687 N N . ARG A 1 88 ? 2.352 -9.459 -14.061 1.00 66.75 88 ARG A N 1
ATOM 688 C CA . ARG A 1 88 ? 2.857 -8.723 -12.898 1.00 66.75 88 ARG A CA 1
ATOM 689 C C . ARG A 1 88 ? 1.737 -7.918 -12.243 1.00 66.75 88 ARG A C 1
ATOM 691 O O . ARG A 1 88 ? 1.535 -8.000 -11.034 1.00 66.75 88 ARG A O 1
ATOM 698 N N . THR A 1 89 ? 0.966 -7.197 -13.054 1.00 69.81 89 THR A N 1
ATOM 699 C CA . THR A 1 89 ? -0.197 -6.438 -12.583 1.00 69.81 89 THR A CA 1
ATOM 700 C C . THR A 1 89 ? -1.281 -7.356 -12.019 1.00 69.81 89 THR A C 1
ATOM 702 O O . THR A 1 89 ? -1.906 -6.992 -11.030 1.00 69.81 89 THR A O 1
ATOM 705 N N . LEU A 1 90 ? -1.471 -8.558 -12.577 1.00 76.94 90 LEU A N 1
ATOM 706 C CA . LEU A 1 90 ? -2.387 -9.566 -12.031 1.00 76.94 90 LEU A CA 1
ATOM 707 C C . LEU A 1 90 ? -1.937 -10.081 -10.666 1.00 76.94 90 LEU A C 1
ATOM 709 O O . LEU A 1 90 ? -2.730 -10.075 -9.732 1.00 76.94 90 LEU A O 1
ATOM 713 N N . ILE A 1 91 ? -0.676 -10.495 -10.528 1.00 77.62 91 ILE A N 1
ATOM 714 C CA . ILE A 1 91 ? -0.149 -11.040 -9.270 1.00 77.62 91 ILE A CA 1
ATOM 715 C C . ILE A 1 91 ? -0.221 -9.981 -8.170 1.00 77.62 91 ILE A C 1
ATOM 717 O O . ILE A 1 91 ? -0.769 -10.243 -7.099 1.00 77.62 91 ILE A O 1
ATOM 721 N N . TYR A 1 92 ? 0.260 -8.765 -8.441 1.00 73.81 92 TYR A N 1
ATOM 722 C CA . TYR A 1 92 ? 0.150 -7.679 -7.472 1.00 73.81 92 TYR A CA 1
ATOM 723 C C . TYR A 1 92 ? -1.307 -7.301 -7.231 1.00 73.81 92 TYR A C 1
ATOM 725 O O . TYR A 1 92 ? -1.705 -7.190 -6.080 1.00 73.81 92 TYR A O 1
ATOM 733 N N . GLY A 1 93 ? -2.132 -7.197 -8.271 1.00 78.50 93 GLY A N 1
ATOM 734 C CA . GLY A 1 93 ? -3.563 -6.947 -8.134 1.00 78.50 93 GLY A CA 1
ATOM 735 C C . GLY A 1 93 ? -4.221 -7.931 -7.171 1.00 78.50 93 GLY A C 1
ATOM 736 O O . GLY A 1 93 ? -4.880 -7.502 -6.232 1.00 78.50 93 GLY A O 1
ATOM 737 N N . VAL A 1 94 ? -3.970 -9.233 -7.316 1.00 82.62 94 VAL A N 1
ATOM 738 C CA . VAL A 1 94 ? -4.519 -10.273 -6.433 1.00 82.62 94 VAL A CA 1
ATOM 739 C C . VAL A 1 94 ? -3.995 -10.137 -5.001 1.00 82.62 94 VAL A C 1
ATOM 741 O O . VAL A 1 94 ? -4.794 -10.119 -4.064 1.00 82.62 94 VAL A O 1
ATOM 744 N N . VAL A 1 95 ? -2.680 -9.991 -4.813 1.00 82.50 95 VAL A N 1
ATOM 745 C CA . VAL A 1 95 ? -2.067 -9.880 -3.476 1.00 82.50 95 VAL A CA 1
ATOM 746 C C . VAL A 1 95 ? -2.540 -8.619 -2.748 1.00 82.50 95 VAL A C 1
ATOM 748 O O . VAL A 1 95 ? -2.944 -8.696 -1.586 1.00 82.50 95 VAL A O 1
ATOM 751 N N . TYR A 1 96 ? -2.557 -7.473 -3.432 1.00 81.12 96 TYR A N 1
ATOM 752 C CA . TYR A 1 96 ? -3.039 -6.209 -2.876 1.00 81.12 96 TYR A CA 1
ATOM 753 C C . TYR A 1 96 ? -4.535 -6.255 -2.590 1.00 81.12 96 TYR A C 1
ATOM 755 O O . TYR A 1 96 ? -4.943 -5.841 -1.510 1.00 81.12 96 TYR A O 1
ATOM 763 N N . SER A 1 97 ? -5.349 -6.797 -3.500 1.00 82.31 97 SER A N 1
ATOM 764 C CA . SER A 1 97 ? -6.801 -6.909 -3.299 1.00 82.31 97 SER A CA 1
ATOM 765 C C . SER A 1 97 ? -7.129 -7.789 -2.098 1.00 82.31 97 SER A C 1
ATOM 767 O O . SER A 1 97 ? -7.977 -7.436 -1.282 1.00 82.31 97 SER A O 1
ATOM 769 N N . PHE A 1 98 ? -6.426 -8.913 -1.946 1.00 86.75 98 PHE A N 1
ATOM 770 C CA . PHE A 1 98 ? -6.613 -9.816 -0.815 1.00 86.75 98 PHE A CA 1
ATOM 771 C C . PHE A 1 98 ? -6.172 -9.182 0.510 1.00 86.75 98 PHE A C 1
ATOM 773 O O . PHE A 1 98 ? -6.907 -9.235 1.499 1.00 86.75 98 PHE A O 1
ATOM 780 N N . GLY A 1 99 ? -4.997 -8.543 0.534 1.00 84.00 99 GLY A N 1
ATOM 781 C CA . GLY A 1 99 ? -4.500 -7.824 1.709 1.00 84.00 99 GLY A CA 1
ATOM 782 C C . GLY A 1 99 ? -5.419 -6.669 2.111 1.00 84.00 99 GLY A C 1
ATOM 783 O O . GLY A 1 99 ? -5.755 -6.525 3.287 1.00 84.00 99 GLY A O 1
ATOM 784 N N . PHE A 1 100 ? -5.894 -5.904 1.128 1.00 85.88 100 PHE A N 1
ATOM 785 C CA . PHE A 1 100 ? -6.845 -4.814 1.322 1.00 85.88 100 PHE A CA 1
ATOM 786 C C . PHE A 1 100 ? -8.181 -5.320 1.865 1.00 85.88 100 PHE A C 1
ATOM 788 O O . PHE A 1 100 ? -8.686 -4.762 2.832 1.00 85.88 100 PHE A O 1
ATOM 795 N N . TYR A 1 101 ? -8.719 -6.415 1.321 1.00 88.19 101 TYR A N 1
ATOM 796 C CA . TYR A 1 101 ? -9.947 -7.039 1.818 1.00 88.19 101 TYR A CA 1
ATOM 797 C C . TYR A 1 101 ? -9.822 -7.476 3.285 1.00 88.19 101 TYR A C 1
ATOM 799 O O . TYR A 1 101 ? -10.686 -7.174 4.108 1.00 88.19 101 TYR A O 1
ATOM 807 N N . LYS A 1 102 ? -8.713 -8.138 3.639 1.00 87.50 102 LYS A N 1
ATOM 808 C CA . LYS A 1 102 ? -8.405 -8.544 5.021 1.00 87.50 102 LYS A CA 1
ATOM 809 C C . LYS A 1 102 ? -8.305 -7.347 5.966 1.00 87.50 102 LYS A C 1
ATOM 811 O O . LYS A 1 102 ? -8.867 -7.393 7.060 1.00 87.50 102 LYS A O 1
ATOM 816 N N . TRP A 1 103 ? -7.588 -6.300 5.558 1.00 88.31 103 TRP A N 1
ATOM 817 C CA . TRP A 1 103 ? -7.447 -5.072 6.340 1.00 88.31 103 TRP A CA 1
ATOM 818 C C . TRP A 1 103 ? -8.791 -4.364 6.517 1.00 88.31 103 TRP A C 1
ATOM 820 O O . TRP A 1 103 ? -9.134 -3.996 7.637 1.00 88.31 103 TRP A O 1
ATOM 830 N N . TRP A 1 104 ? -9.574 -4.242 5.446 1.00 85.62 104 TRP A N 1
ATOM 831 C CA . TRP A 1 104 ? -10.889 -3.615 5.478 1.00 85.62 104 TRP A CA 1
ATOM 832 C C . TRP A 1 104 ? -11.813 -4.319 6.472 1.00 85.62 104 TRP A C 1
ATOM 834 O O . TRP A 1 104 ? -12.341 -3.664 7.366 1.00 85.62 104 TRP A O 1
ATOM 844 N N . ASN A 1 105 ? -11.898 -5.653 6.411 1.00 89.00 105 ASN A N 1
ATOM 845 C CA . ASN A 1 105 ? -12.675 -6.443 7.373 1.00 89.00 105 ASN A CA 1
ATOM 846 C C . ASN A 1 105 ? -12.238 -6.203 8.827 1.00 89.00 105 ASN A C 1
ATOM 848 O O . ASN A 1 105 ? -13.078 -6.120 9.718 1.00 89.00 105 ASN A O 1
ATOM 852 N N . TYR A 1 106 ? -10.930 -6.083 9.075 1.00 85.50 106 TYR A N 1
ATOM 853 C CA . TYR A 1 106 ? -10.389 -5.803 10.407 1.00 85.50 106 TYR A CA 1
ATOM 854 C C . TYR A 1 106 ? -10.706 -4.384 10.899 1.00 85.50 106 TYR A C 1
ATOM 856 O O . TYR A 1 106 ? -10.877 -4.162 12.096 1.00 85.50 106 TYR A O 1
ATOM 864 N N . VAL A 1 107 ? -10.767 -3.400 10.001 1.00 83.88 107 VAL A N 1
ATOM 865 C CA . VAL A 1 107 ? -11.157 -2.035 10.369 1.00 83.88 107 VAL A CA 1
ATOM 866 C C . VAL A 1 107 ? -12.651 -1.976 10.679 1.00 83.88 107 VAL A C 1
ATOM 868 O O . VAL A 1 107 ? -13.027 -1.385 11.691 1.00 83.88 107 VAL A O 1
ATOM 871 N N . THR A 1 108 ? -13.488 -2.628 9.870 1.00 82.69 108 THR A N 1
ATOM 872 C CA . THR A 1 108 ? -14.951 -2.596 10.016 1.00 82.69 108 THR A CA 1
ATOM 873 C C . THR A 1 108 ? -15.498 -3.427 11.178 1.00 82.69 108 THR A C 1
ATOM 875 O O . THR A 1 108 ? -16.608 -3.152 11.618 1.00 82.69 108 THR A O 1
ATOM 878 N N . HIS A 1 109 ? -14.749 -4.418 11.671 1.00 73.94 109 HIS A N 1
ATOM 879 C CA . HIS A 1 109 ? -15.135 -5.282 12.796 1.00 73.94 109 HIS A CA 1
ATOM 880 C C . HIS A 1 109 ? -14.393 -4.886 14.073 1.00 73.94 109 HIS A C 1
ATOM 882 O O . HIS A 1 109 ? -15.024 -4.538 15.086 1.00 73.94 109 HIS A O 1
#

Radius of gyration: 18.18 Å; chains: 1; bounding box: 43×33×46 Å

pLDDT: mean 73.85, std 13.43, range [44.91, 91.75]

Sequence (109 aa):
MGNDASFTGCLLSLAMVIVTVGICTHSFKKMVVTYFVGILGISAILLPDWDFFDRDISQWTRPVTVDDVSPTDVVRRGSTRFRFYPMRTLIYGVVYSFGFYKWWNYVTH

Organism: Saponaria officinalis (NCBI:txid3572)

Foldseek 3Di:
DVLVVVVVVLVVVLVVVLVVLCVVQVDPVLSVVSNVLSVVVVCVLNVPPLVLVVDDPVCNPPDDDPVPDDPVVVVVPPDPSPVCPPVVCVVCVVVVVVSVVVSVVVSVD